Protein AF-A0A8I5KX90-F1 (afdb_monomer_lite)

Secondary structure (DSSP, 8-state):
--HHHHHHHHHHHHHHTT--SGGGSTTHHHHHHHHGGG-HHHHHHHHHHHHHHHHHTT---------S---TTSSSS---

InterPro domains:
  IPR018797 FAM98 [PF10239] (29-68)
  IPR018797 FAM98 [PTHR31353] (3-75)

Structure (mmCIF, N/CA/C/O backbone):
data_AF-A0A8I5KX90-F1
#
_entry.id   AF-A0A8I5KX90-F1
#
loop_
_atom_site.group_PDB
_atom_site.id
_atom_site.type_symbol
_atom_site.label_atom_id
_atom_site.label_alt_id
_atom_site.label_comp_id
_atom_site.label_asym_id
_atom_site.label_entity_id
_atom_site.label_seq_id
_atom_site.pdbx_PDB_ins_code
_atom_site.Cartn_x
_atom_site.Cartn_y
_atom_site.Cartn_z
_atom_site.occupancy
_atom_site.B_iso_or_equiv
_atom_site.auth_seq_id
_atom_site.auth_comp_id
_atom_site.auth_asym_id
_atom_site.auth_atom_id
_atom_site.pdbx_PDB_model_num
ATOM 1 N N . MET A 1 1 ? -10.727 12.750 10.930 1.00 57.31 1 MET A N 1
ATOM 2 C CA . MET A 1 1 ? -11.144 13.376 9.665 1.00 57.31 1 MET A CA 1
ATOM 3 C C . MET A 1 1 ? -9.985 13.717 8.732 1.00 57.31 1 MET A C 1
ATOM 5 O O . MET A 1 1 ? -10.239 13.740 7.544 1.00 57.31 1 MET A O 1
ATOM 9 N N . GLU A 1 2 ? -8.737 13.932 9.183 1.00 55.44 2 GLU A N 1
ATOM 10 C CA . GLU A 1 2 ? -7.590 14.041 8.245 1.00 55.44 2 GLU A CA 1
ATOM 11 C C . GLU A 1 2 ? -6.980 12.680 7.856 1.00 55.44 2 GLU A C 1
ATOM 13 O O . GLU A 1 2 ? -6.511 12.528 6.734 1.00 55.44 2 GLU A O 1
ATOM 18 N N . CYS A 1 3 ? -7.027 11.669 8.734 1.00 56.50 3 CYS A N 1
ATOM 19 C CA . CYS A 1 3 ? -6.500 10.331 8.427 1.00 56.50 3 CYS A CA 1
ATOM 20 C C . CYS A 1 3 ? -7.321 9.587 7.360 1.00 56.50 3 CYS A C 1
ATOM 22 O O . CYS A 1 3 ? -6.757 8.836 6.572 1.00 56.50 3 CYS A O 1
ATOM 24 N N . ASP A 1 4 ? -8.629 9.847 7.309 1.00 61.56 4 ASP A N 1
ATOM 25 C CA . ASP A 1 4 ? -9.575 9.149 6.428 1.00 61.56 4 ASP A CA 1
ATOM 26 C C . ASP A 1 4 ? -9.366 9.531 4.945 1.00 61.56 4 ASP A C 1
ATOM 28 O O . ASP A 1 4 ? -9.610 8.735 4.040 1.00 61.56 4 ASP A O 1
ATOM 32 N N . LEU A 1 5 ? -8.848 10.741 4.688 1.00 69.75 5 LEU A N 1
ATOM 33 C CA . LEU A 1 5 ? -8.554 11.221 3.333 1.00 69.75 5 LEU A CA 1
ATOM 34 C C . LEU A 1 5 ? -7.308 10.541 2.746 1.00 69.75 5 LEU A C 1
ATOM 36 O O . LEU A 1 5 ? -7.348 10.075 1.613 1.00 69.75 5 LEU A O 1
ATOM 40 N N . MET A 1 6 ? -6.227 10.417 3.529 1.00 80.75 6 MET A N 1
ATOM 41 C CA . MET A 1 6 ? -5.002 9.751 3.059 1.00 80.75 6 MET A CA 1
ATOM 42 C C . MET A 1 6 ? -5.204 8.260 2.796 1.00 80.75 6 MET A C 1
ATOM 44 O O . MET A 1 6 ? -4.607 7.731 1.864 1.00 80.75 6 MET A O 1
ATOM 48 N N . GLU A 1 7 ? -6.005 7.572 3.615 1.00 88.69 7 GLU A N 1
ATOM 49 C CA . GLU A 1 7 ? -6.310 6.160 3.370 1.00 88.69 7 GLU A CA 1
ATOM 50 C C . GLU A 1 7 ? -7.034 6.002 2.033 1.00 88.69 7 GLU A C 1
ATOM 52 O O . GLU A 1 7 ? -6.587 5.219 1.202 1.00 88.69 7 GLU A O 1
ATOM 57 N N . THR A 1 8 ? -8.058 6.820 1.781 1.00 89.19 8 THR A N 1
ATOM 58 C CA . THR A 1 8 ? -8.823 6.791 0.526 1.00 89.19 8 THR A CA 1
ATOM 59 C C . THR A 1 8 ? -7.926 6.990 -0.703 1.00 89.19 8 THR A C 1
ATOM 61 O O . THR 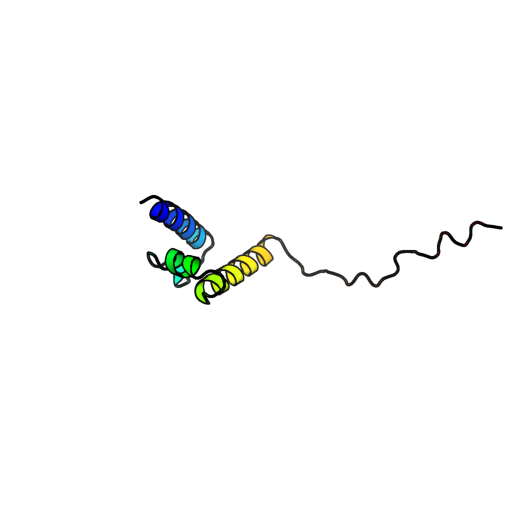A 1 8 ? -7.962 6.164 -1.612 1.00 89.19 8 THR A O 1
ATOM 64 N N . ASP A 1 9 ? -7.050 8.004 -0.700 1.00 91.88 9 ASP A N 1
ATOM 65 C CA . ASP A 1 9 ? -6.126 8.273 -1.818 1.00 91.88 9 ASP A CA 1
ATOM 66 C C . ASP A 1 9 ? -5.179 7.084 -2.100 1.00 91.88 9 ASP A C 1
ATOM 68 O O . ASP A 1 9 ? -4.843 6.771 -3.250 1.00 91.88 9 ASP A O 1
ATOM 72 N N . ILE A 1 10 ? -4.726 6.403 -1.040 1.00 93.38 10 ILE A N 1
ATOM 73 C CA . ILE A 1 10 ? -3.866 5.219 -1.161 1.00 93.38 10 ILE A CA 1
ATOM 74 C C . ILE A 1 10 ? -4.666 4.026 -1.689 1.00 93.38 10 ILE A C 1
ATOM 76 O O . ILE A 1 10 ? -4.154 3.296 -2.537 1.00 93.38 10 ILE A O 1
ATOM 80 N N . LEU A 1 11 ? -5.893 3.814 -1.206 1.00 94.44 11 LEU A N 1
ATOM 81 C CA . LEU A 1 11 ? -6.753 2.720 -1.657 1.00 94.44 11 LEU A CA 1
ATOM 82 C C . LEU A 1 11 ? -7.098 2.857 -3.145 1.00 94.44 11 LEU A C 1
ATOM 84 O O . LEU A 1 11 ? -6.916 1.887 -3.879 1.00 94.44 11 LEU A O 1
ATOM 88 N N . GLU A 1 12 ? -7.460 4.058 -3.610 1.00 94.69 12 GLU A N 1
ATOM 89 C CA . GLU A 1 12 ? -7.668 4.332 -5.042 1.00 94.69 12 GLU A CA 1
ATOM 90 C C . GLU A 1 12 ? -6.409 4.001 -5.861 1.00 94.69 12 GLU A C 1
ATOM 92 O O . GLU A 1 12 ? -6.471 3.283 -6.860 1.00 94.69 12 GLU A O 1
ATOM 97 N N . SER A 1 13 ? -5.231 4.420 -5.384 1.00 94.62 13 SER A N 1
ATOM 98 C CA . SER A 1 13 ? -3.958 4.110 -6.051 1.00 94.62 13 SER A CA 1
ATOM 99 C C . SER A 1 13 ? -3.660 2.602 -6.101 1.00 94.62 13 SER A C 1
ATOM 101 O O . SER A 1 13 ? -3.072 2.111 -7.066 1.00 94.62 13 SER A O 1
ATOM 103 N N . LEU A 1 14 ? -4.028 1.845 -5.062 1.00 95.12 14 LEU A N 1
ATOM 104 C CA . LEU A 1 14 ? -3.857 0.390 -5.027 1.00 95.12 14 LEU A CA 1
ATOM 105 C C . LEU A 1 14 ? -4.804 -0.315 -6.005 1.00 95.12 14 LEU A C 1
ATOM 107 O O . LEU A 1 14 ? -4.387 -1.275 -6.660 1.00 95.12 14 LEU A O 1
ATOM 111 N N . GLU A 1 15 ? -6.041 0.162 -6.128 1.00 94.69 15 GLU A N 1
ATOM 112 C CA . GLU A 1 15 ? -7.004 -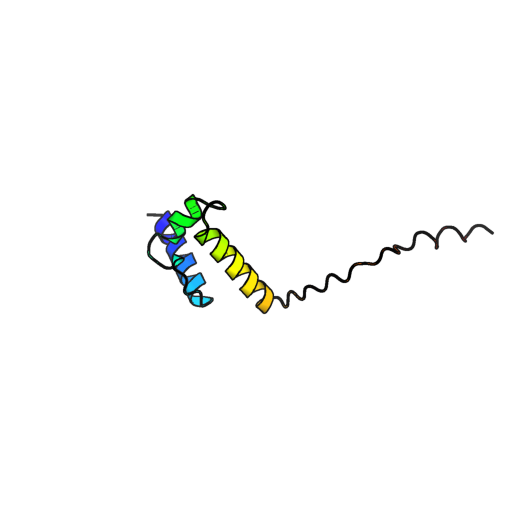0.336 -7.114 1.00 94.69 15 GLU A CA 1
ATOM 113 C C . GLU A 1 15 ? -6.542 -0.066 -8.551 1.00 94.69 15 GLU A C 1
ATOM 115 O O . GLU A 1 15 ? -6.592 -0.978 -9.383 1.00 94.69 15 GLU A O 1
ATOM 120 N N . ASP A 1 16 ? -6.000 1.124 -8.826 1.00 95.06 16 ASP A N 1
ATOM 121 C CA . ASP A 1 16 ? -5.425 1.487 -10.129 1.00 95.06 16 ASP A CA 1
ATOM 122 C C . ASP A 1 16 ? -4.236 0.594 -10.519 1.00 95.06 16 ASP A C 1
ATOM 124 O O . ASP A 1 16 ? -4.052 0.250 -11.691 1.00 95.06 16 ASP A O 1
ATOM 128 N N . LEU A 1 17 ? -3.443 0.161 -9.533 1.00 92.94 17 LEU A N 1
ATOM 129 C CA . LEU A 1 17 ? -2.371 -0.823 -9.720 1.00 92.94 17 LEU A CA 1
ATOM 130 C C . LEU A 1 17 ? -2.894 -2.267 -9.855 1.00 92.94 17 LEU A C 1
ATOM 132 O O . LEU A 1 17 ? -2.117 -3.183 -10.127 1.00 92.94 17 LEU A O 1
ATOM 136 N N . GLY A 1 18 ? -4.198 -2.495 -9.680 1.00 94.38 18 GLY A N 1
ATOM 137 C CA . GLY A 1 18 ? -4.842 -3.800 -9.812 1.00 94.38 18 GLY A CA 1
ATOM 138 C C . GLY A 1 18 ? -4.752 -4.686 -8.568 1.00 94.38 18 GLY A C 1
ATOM 139 O O . GLY A 1 18 ? -4.994 -5.896 -8.670 1.00 94.38 18 GLY A O 1
ATOM 140 N N . TYR A 1 19 ? -4.418 -4.123 -7.403 1.00 96.06 19 TYR A N 1
ATOM 141 C CA . TYR A 1 19 ? -4.489 -4.844 -6.134 1.00 96.06 19 TYR A CA 1
ATOM 142 C C . TYR A 1 19 ? -5.936 -5.267 -5.846 1.00 96.06 19 TYR A C 1
ATOM 144 O O . TYR A 1 19 ? -6.877 -4.535 -6.127 1.00 96.06 19 TYR A O 1
ATOM 152 N N . LYS A 1 20 ? -6.130 -6.468 -5.290 1.00 94.06 20 LYS A N 1
ATOM 153 C CA . LYS A 1 20 ? -7.459 -7.020 -4.932 1.00 94.06 20 LYS A CA 1
ATOM 154 C C . LYS A 1 20 ? -7.454 -7.714 -3.571 1.00 94.06 20 LYS A C 1
ATOM 156 O O . LYS A 1 20 ? -8.174 -8.687 -3.353 1.00 94.06 20 LYS A O 1
ATOM 161 N N . GLY A 1 21 ? -6.530 -7.315 -2.701 1.00 93.75 21 GLY A N 1
ATOM 162 C CA . GLY A 1 21 ? -6.368 -7.935 -1.393 1.00 93.75 21 GLY A CA 1
ATOM 163 C C . GLY A 1 21 ? -7.306 -7.351 -0.335 1.00 93.75 21 GLY A C 1
ATOM 164 O O . GLY A 1 21 ? -7.955 -6.336 -0.566 1.00 93.75 21 GLY A O 1
ATOM 165 N N . PRO A 1 22 ? -7.336 -7.962 0.862 1.00 93.88 22 PRO A N 1
ATOM 166 C CA . PRO A 1 22 ? -8.276 -7.612 1.930 1.00 93.88 22 PRO A CA 1
ATOM 167 C C . PRO A 1 22 ? -8.036 -6.229 2.556 1.00 93.88 22 PRO A C 1
ATOM 169 O O . PRO A 1 22 ? -8.817 -5.805 3.395 1.00 93.88 22 PRO A O 1
ATOM 172 N N . LEU A 1 23 ? -6.954 -5.536 2.185 1.00 95.38 23 LEU A N 1
ATOM 173 C CA . LEU A 1 23 ? -6.656 -4.188 2.677 1.00 95.38 23 LEU A CA 1
ATOM 174 C C . LEU A 1 23 ? -7.449 -3.084 1.968 1.00 95.38 23 LEU A C 1
ATOM 176 O O . LEU A 1 23 ? -7.322 -1.939 2.372 1.00 95.38 23 LEU A O 1
ATOM 180 N N . LEU A 1 24 ? -8.232 -3.415 0.934 1.00 94.44 24 LEU A N 1
ATOM 181 C CA . LEU A 1 24 ? -9.147 -2.470 0.284 1.00 94.44 24 LEU A CA 1
ATOM 182 C C . LEU A 1 24 ? -10.437 -2.231 1.081 1.00 94.44 24 LEU A C 1
ATOM 184 O O . LEU A 1 24 ? -11.189 -1.313 0.774 1.00 94.44 24 LEU A O 1
ATOM 188 N N . GLU A 1 25 ? -10.704 -3.057 2.092 1.00 92.56 25 GLU A N 1
ATOM 189 C CA . GLU A 1 25 ? -11.847 -2.865 2.980 1.00 92.56 25 GLU A CA 1
ATOM 190 C C . GLU A 1 25 ? -11.638 -1.631 3.874 1.00 92.56 25 GLU A C 1
ATOM 192 O O . GLU A 1 25 ? -10.524 -1.366 4.335 1.00 92.56 25 GLU A O 1
ATOM 197 N N . ASP A 1 26 ? -12.722 -0.905 4.154 1.00 88.69 26 ASP A N 1
ATOM 198 C CA . ASP A 1 26 ? -12.703 0.340 4.931 1.00 88.69 26 ASP A CA 1
ATOM 199 C C . ASP A 1 26 ? -11.992 0.172 6.290 1.00 88.69 26 ASP A C 1
ATOM 201 O O . ASP A 1 26 ? -12.334 -0.701 7.096 1.00 88.69 26 ASP A O 1
ATOM 205 N N . GLY A 1 27 ? -10.961 0.989 6.530 1.00 89.38 27 GLY A N 1
ATOM 206 C CA . GLY A 1 27 ? -10.147 0.990 7.750 1.00 89.38 27 GLY A CA 1
ATOM 207 C C . GLY A 1 27 ? -9.173 -0.187 7.916 1.00 89.38 27 GLY A C 1
ATOM 208 O O . GLY A 1 27 ? -8.385 -0.200 8.873 1.00 89.38 27 GLY A O 1
ATOM 209 N N . ALA A 1 28 ? -9.182 -1.179 7.017 1.00 93.19 28 ALA A N 1
ATOM 210 C CA . ALA A 1 28 ? -8.298 -2.341 7.108 1.00 93.19 28 ALA A CA 1
ATOM 211 C C . ALA A 1 28 ? -6.826 -1.956 6.894 1.00 93.19 28 ALA A C 1
ATOM 213 O O . ALA A 1 28 ? -5.940 -2.466 7.593 1.00 93.19 28 ALA A O 1
ATOM 214 N N . LEU A 1 29 ? -6.557 -1.030 5.968 1.00 93.38 29 LEU A N 1
ATOM 215 C CA . LEU A 1 29 ? -5.214 -0.517 5.717 1.00 93.38 29 LEU A CA 1
ATOM 216 C C . LEU A 1 29 ? -4.700 0.276 6.922 1.00 93.38 29 LEU A C 1
ATOM 218 O O . LEU A 1 29 ? -3.608 -0.020 7.413 1.00 93.38 29 LEU A O 1
ATOM 222 N N . SER A 1 30 ? -5.493 1.207 7.453 1.00 92.31 30 SER A N 1
ATOM 223 C CA . SER A 1 30 ? -5.157 1.965 8.664 1.00 92.31 30 SER A CA 1
ATOM 224 C C . SER A 1 30 ? -4.827 1.051 9.849 1.00 92.31 30 SER A C 1
ATOM 226 O O . SER A 1 30 ? -3.819 1.251 10.540 1.00 92.31 30 SER A O 1
ATOM 228 N N . GLN A 1 31 ? -5.617 -0.007 10.062 1.00 92.50 31 GLN A N 1
ATOM 229 C CA . GLN A 1 31 ? -5.365 -0.974 11.129 1.00 92.50 31 GLN A CA 1
ATOM 230 C C . GLN A 1 31 ? -4.060 -1.750 10.904 1.00 92.50 31 GLN A C 1
ATOM 232 O O . GLN A 1 31 ? -3.250 -1.872 11.829 1.00 92.50 31 GLN A O 1
ATOM 237 N N . ALA A 1 32 ? -3.820 -2.242 9.688 1.00 94.31 32 ALA A N 1
ATOM 238 C CA . ALA A 1 32 ? -2.608 -2.987 9.358 1.00 94.31 32 ALA A CA 1
ATOM 239 C C . ALA A 1 32 ? -1.344 -2.117 9.490 1.00 94.31 32 ALA A C 1
ATOM 241 O O . ALA A 1 32 ? -0.353 -2.543 10.087 1.00 94.31 32 ALA A O 1
ATOM 242 N N . VAL A 1 33 ? -1.402 -0.868 9.014 1.00 92.81 33 VAL A N 1
ATOM 243 C CA . VAL A 1 33 ? -0.312 0.116 9.119 1.00 92.81 33 VAL A CA 1
ATOM 244 C C . VAL A 1 33 ? -0.011 0.460 10.577 1.00 92.81 33 VAL A C 1
ATOM 246 O O . VAL A 1 33 ? 1.161 0.574 10.937 1.00 92.81 33 VAL A O 1
ATOM 249 N N . SER A 1 34 ? -1.027 0.551 11.445 1.00 93.44 34 SER A N 1
ATOM 250 C CA . SER A 1 34 ? -0.823 0.832 12.877 1.00 93.44 34 SER A CA 1
ATOM 251 C C . SER A 1 34 ? 0.028 -0.233 13.588 1.00 93.44 34 SER A C 1
ATOM 253 O O . SER A 1 34 ? 0.796 0.084 14.496 1.00 93.44 34 SER A O 1
ATOM 255 N N . ALA A 1 35 ? -0.060 -1.489 13.138 1.00 92.81 35 ALA A N 1
ATOM 256 C CA . ALA A 1 35 ? 0.767 -2.598 13.612 1.00 92.81 35 ALA A CA 1
ATOM 257 C C . ALA A 1 35 ? 2.116 -2.710 12.867 1.00 92.81 35 ALA A C 1
ATOM 259 O O . ALA A 1 35 ? 3.009 -3.446 13.304 1.00 92.81 35 ALA A O 1
ATOM 260 N N . GLY A 1 36 ? 2.287 -1.980 11.761 1.00 92.62 36 GLY A N 1
ATOM 261 C CA . GLY A 1 36 ? 3.519 -1.890 10.984 1.00 92.62 36 GLY A CA 1
ATOM 262 C C . GLY A 1 36 ? 4.053 -3.255 10.546 1.00 92.62 36 GLY A C 1
ATOM 263 O O . GLY A 1 36 ? 3.313 -4.119 10.081 1.00 92.62 36 GLY A O 1
ATOM 264 N N . ALA A 1 37 ? 5.358 -3.479 10.728 1.00 92.25 37 ALA A N 1
ATOM 265 C CA . ALA A 1 37 ? 6.029 -4.725 10.339 1.00 92.25 37 ALA A CA 1
ATOM 266 C C . ALA A 1 37 ? 5.520 -5.980 11.078 1.00 92.25 37 ALA A C 1
ATOM 268 O O . ALA A 1 37 ? 5.798 -7.096 10.643 1.00 92.25 37 ALA A O 1
ATOM 269 N N . SER A 1 38 ? 4.780 -5.812 12.177 1.00 93.69 38 SER A N 1
ATOM 270 C CA . SER A 1 38 ? 4.166 -6.925 12.903 1.00 93.69 38 SER A CA 1
ATOM 271 C C . SER A 1 38 ? 2.847 -7.389 12.276 1.00 93.69 38 SER A C 1
ATOM 273 O O . SER A 1 38 ? 2.383 -8.468 12.633 1.00 93.69 38 SER A O 1
ATOM 275 N N . SER A 1 39 ? 2.242 -6.619 11.357 1.00 95.88 39 SER A N 1
ATOM 276 C CA . SER A 1 39 ? 1.053 -7.047 10.607 1.00 95.88 39 SER A CA 1
ATOM 277 C C . SER A 1 39 ? 1.454 -7.905 9.398 1.00 95.88 39 SER A C 1
ATOM 279 O O . SER A 1 39 ? 2.142 -7.430 8.481 1.00 95.88 39 SER A O 1
ATOM 281 N N . PRO A 1 40 ? 1.001 -9.171 9.338 1.00 94.06 40 PRO A N 1
ATOM 282 C CA . PRO A 1 40 ? 1.161 -10.004 8.152 1.00 94.06 40 PRO A CA 1
ATOM 283 C C . PRO A 1 40 ? 0.496 -9.398 6.911 1.00 94.06 40 PRO A C 1
ATOM 285 O O . PRO A 1 40 ? 0.974 -9.593 5.799 1.00 94.06 40 PRO A O 1
ATOM 288 N N . GLU A 1 41 ? -0.608 -8.678 7.076 1.00 94.38 41 GLU A N 1
ATOM 289 C CA . GLU A 1 41 ? -1.360 -8.057 5.988 1.00 94.38 41 GLU A CA 1
ATOM 290 C C . GLU A 1 41 ? -0.566 -6.895 5.389 1.00 94.38 41 GLU A C 1
ATOM 292 O O . GLU A 1 41 ? -0.351 -6.864 4.175 1.00 94.38 41 GLU A O 1
ATOM 297 N N . PHE A 1 42 ? -0.037 -6.006 6.238 1.00 94.25 42 PHE A N 1
ATOM 298 C CA . PHE A 1 42 ? 0.807 -4.895 5.800 1.00 94.25 42 PHE A CA 1
ATOM 299 C C . PHE A 1 42 ? 2.079 -5.392 5.099 1.00 94.25 42 PHE A C 1
ATOM 301 O O .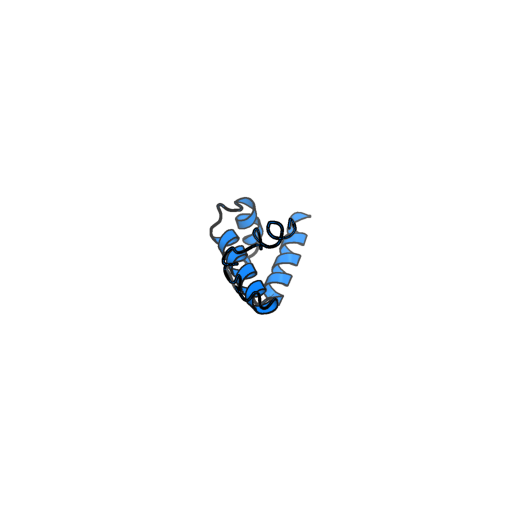 PHE A 1 42 ? 2.417 -4.948 4.003 1.00 94.25 42 PHE A O 1
ATOM 308 N N . THR A 1 43 ? 2.764 -6.380 5.678 1.00 95.56 43 THR A N 1
ATOM 309 C CA . THR A 1 43 ? 3.987 -6.937 5.074 1.00 95.56 43 THR A CA 1
ATOM 310 C C . THR A 1 43 ? 3.720 -7.686 3.763 1.00 95.56 43 THR A C 1
ATOM 312 O O . THR A 1 43 ? 4.539 -7.605 2.844 1.00 95.56 43 THR A O 1
ATOM 315 N N . LYS A 1 44 ? 2.564 -8.351 3.614 1.00 95.94 44 LYS A N 1
ATOM 316 C CA . LYS A 1 44 ? 2.124 -8.932 2.330 1.00 95.94 44 LYS A CA 1
ATOM 317 C C . LYS A 1 44 ? 1.878 -7.860 1.271 1.00 95.94 44 LYS A C 1
ATOM 319 O O . LYS A 1 44 ? 2.267 -8.071 0.125 1.00 95.94 44 LYS A O 1
ATOM 324 N N . LEU A 1 45 ? 1.279 -6.725 1.636 1.00 95.94 45 LEU A N 1
ATOM 325 C CA . LEU A 1 45 ? 1.121 -5.591 0.722 1.00 95.94 45 LEU A CA 1
ATOM 326 C C . LEU A 1 45 ? 2.480 -5.058 0.260 1.00 95.94 45 LEU A C 1
ATOM 328 O O . LEU A 1 45 ? 2.687 -4.891 -0.939 1.00 95.94 45 LEU A O 1
ATOM 332 N N . CYS A 1 46 ? 3.435 -4.875 1.178 1.00 95.00 46 CYS A N 1
ATOM 333 C CA . CYS A 1 46 ? 4.798 -4.478 0.815 1.00 95.00 46 CYS A CA 1
ATOM 334 C C . CYS A 1 46 ? 5.453 -5.479 -0.150 1.00 95.00 46 CYS A C 1
ATOM 336 O O . CYS A 1 46 ? 6.058 -5.074 -1.141 1.00 95.00 46 CYS A O 1
ATOM 338 N N . ALA A 1 47 ? 5.322 -6.784 0.110 1.00 94.56 4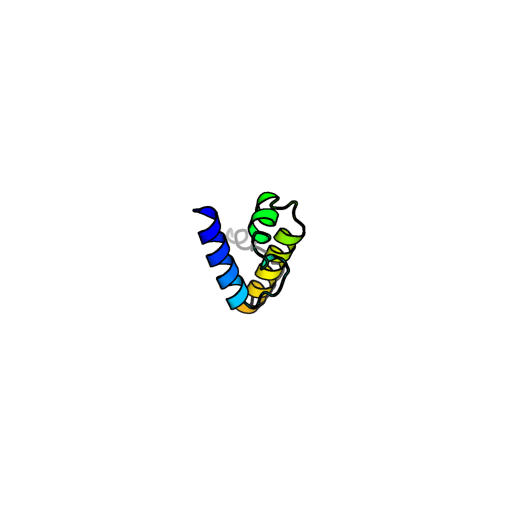7 ALA A N 1
ATOM 339 C CA . ALA A 1 47 ? 5.862 -7.823 -0.766 1.00 94.56 47 ALA A CA 1
ATOM 340 C C . ALA A 1 47 ? 5.216 -7.809 -2.163 1.00 94.56 47 ALA A C 1
ATOM 342 O O . ALA A 1 47 ? 5.904 -8.003 -3.170 1.00 94.56 47 ALA A O 1
ATOM 343 N N . TRP A 1 48 ? 3.909 -7.547 -2.232 1.00 95.12 48 TRP A N 1
ATOM 344 C CA . TRP A 1 48 ? 3.196 -7.390 -3.494 1.00 95.12 48 TRP A CA 1
ATOM 345 C C . TRP A 1 48 ? 3.684 -6.159 -4.271 1.00 95.12 48 TRP A C 1
ATOM 347 O O . TRP A 1 48 ? 4.107 -6.308 -5.414 1.00 95.12 48 TRP A O 1
ATOM 357 N N . LEU A 1 49 ? 3.768 -4.985 -3.635 1.00 93.44 49 LEU A N 1
ATOM 358 C CA . LEU A 1 49 ? 4.285 -3.759 -4.263 1.00 93.44 49 LEU A CA 1
ATOM 359 C C . LEU A 1 49 ? 5.700 -3.950 -4.834 1.00 93.44 49 LEU A C 1
ATOM 361 O O . LEU A 1 49 ? 5.995 -3.517 -5.945 1.00 93.44 49 LEU A O 1
ATOM 365 N N . VAL A 1 50 ? 6.580 -4.643 -4.103 1.00 91.00 50 VAL A N 1
ATOM 366 C CA . VAL A 1 50 ? 7.934 -4.973 -4.581 1.00 91.00 50 VAL A CA 1
ATOM 367 C C . VAL A 1 50 ? 7.898 -5.902 -5.802 1.00 91.00 50 VAL A C 1
ATOM 369 O O . VAL A 1 50 ? 8.747 -5.783 -6.688 1.00 91.00 50 VAL A O 1
ATOM 372 N N . SER A 1 51 ? 6.924 -6.810 -5.870 1.00 88.81 51 SER A N 1
ATOM 373 C CA . SER A 1 51 ? 6.738 -7.705 -7.018 1.00 88.81 51 SER A CA 1
ATOM 374 C C . SER A 1 51 ? 6.289 -6.932 -8.263 1.00 88.81 51 SER A C 1
ATOM 376 O O . SER A 1 51 ? 6.872 -7.128 -9.328 1.00 88.81 51 SER A O 1
ATOM 378 N N . GLU A 1 52 ? 5.354 -5.988 -8.120 1.00 89.88 52 GLU A N 1
ATOM 379 C CA . GLU A 1 52 ? 4.929 -5.103 -9.216 1.00 89.88 52 GLU A CA 1
ATOM 380 C C . GLU A 1 52 ? 6.082 -4.206 -9.702 1.00 89.88 52 GLU A C 1
ATOM 382 O O . GLU A 1 52 ? 6.366 -4.121 -10.901 1.00 89.88 52 GLU A O 1
ATOM 387 N N . LEU A 1 53 ? 6.839 -3.605 -8.775 1.00 86.00 53 LEU A N 1
ATOM 388 C CA . LEU A 1 53 ? 8.019 -2.797 -9.109 1.00 86.00 53 LEU A CA 1
ATOM 389 C C . LEU A 1 53 ? 9.089 -3.599 -9.857 1.00 86.00 53 LEU A C 1
ATOM 391 O O . LEU A 1 53 ? 9.722 -3.077 -10.776 1.00 86.00 53 LEU A O 1
ATOM 395 N N . ARG A 1 54 ? 9.291 -4.875 -9.506 1.00 82.81 54 ARG A N 1
ATOM 396 C CA . ARG A 1 54 ? 10.239 -5.760 -10.199 1.00 82.81 54 ARG A CA 1
ATOM 397 C C . ARG A 1 54 ? 9.873 -5.931 -11.677 1.00 82.81 54 ARG A C 1
ATOM 399 O O . ARG A 1 54 ? 10.7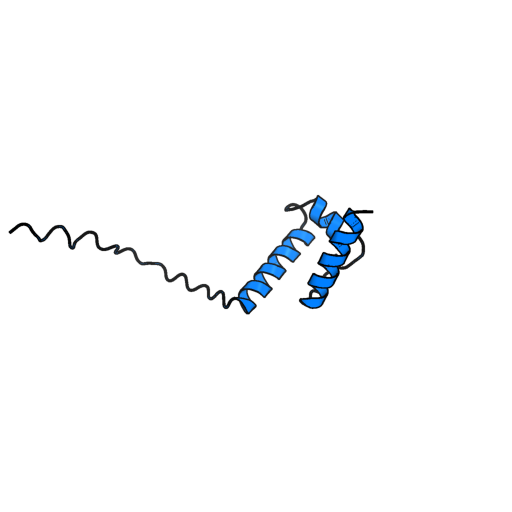72 -5.911 -12.521 1.00 82.81 54 ARG A O 1
ATOM 406 N N . VAL A 1 55 ? 8.579 -6.058 -11.981 1.00 80.62 55 VAL A N 1
ATOM 407 C CA . VAL A 1 55 ? 8.061 -6.164 -13.355 1.00 80.62 55 VAL A CA 1
ATOM 408 C C . VAL A 1 55 ? 8.268 -4.851 -14.117 1.00 80.62 55 VAL A C 1
ATOM 410 O O . VAL A 1 55 ? 8.807 -4.869 -15.225 1.00 80.62 55 VAL A O 1
ATOM 413 N N . LEU A 1 56 ? 7.905 -3.712 -13.516 1.00 73.94 56 LEU A N 1
ATOM 414 C CA . LEU A 1 56 ? 7.968 -2.396 -14.166 1.00 73.94 56 LEU A CA 1
ATOM 415 C C . LEU A 1 56 ? 9.399 -1.901 -14.396 1.00 73.94 56 LEU A C 1
ATOM 417 O O . LEU A 1 56 ? 9.719 -1.381 -15.465 1.00 73.94 56 LEU A O 1
ATOM 421 N N . CYS A 1 57 ? 10.283 -2.076 -13.415 1.00 68.38 57 CYS A N 1
ATOM 422 C CA . CYS A 1 57 ? 11.647 -1.562 -13.497 1.00 68.38 57 CYS A CA 1
ATOM 423 C C . CYS A 1 57 ? 12.586 -2.448 -14.321 1.00 68.38 57 CYS A C 1
ATOM 425 O O . CYS A 1 57 ? 13.760 -2.098 -14.428 1.00 68.38 57 CYS A O 1
ATOM 427 N N . LYS A 1 58 ? 12.114 -3.589 -14.863 1.00 62.44 58 LYS A N 1
ATOM 428 C CA . LYS A 1 58 ? 12.990 -4.690 -15.298 1.00 62.44 58 LYS A CA 1
ATOM 429 C C . LYS A 1 58 ? 14.127 -4.837 -14.297 1.00 62.44 58 LYS A C 1
ATOM 431 O O . LYS A 1 58 ? 15.298 -4.732 -14.667 1.00 62.44 58 LYS A O 1
ATOM 436 N N . LEU A 1 59 ? 13.779 -4.979 -13.016 1.00 56.81 59 LEU A N 1
ATOM 437 C CA . LEU A 1 59 ? 14.762 -5.249 -11.979 1.00 56.81 59 LEU A CA 1
ATOM 438 C C . LEU A 1 59 ? 15.234 -6.696 -12.203 1.00 56.81 59 LEU A C 1
ATOM 440 O O . LEU A 1 59 ? 14.898 -7.608 -11.455 1.00 56.81 59 LEU A O 1
ATOM 444 N N . GLU A 1 60 ? 15.928 -6.921 -13.323 1.00 54.44 60 GLU A N 1
ATOM 445 C CA . GLU A 1 60 ? 16.733 -8.094 -13.560 1.00 54.44 60 GLU A CA 1
ATOM 446 C C . GLU A 1 60 ? 17.702 -8.109 -12.395 1.00 54.44 60 GLU A C 1
ATOM 448 O O . GLU A 1 60 ? 18.546 -7.224 -12.236 1.00 54.44 60 GLU A O 1
ATOM 453 N N . GLU A 1 61 ? 17.555 -9.115 -11.548 1.00 56.12 61 GLU A N 1
ATOM 454 C CA . GLU A 1 61 ? 18.584 -9.528 -10.616 1.00 56.12 61 GLU A CA 1
ATOM 455 C C . GLU A 1 61 ? 19.793 -10.015 -11.429 1.00 56.12 61 GLU A C 1
ATOM 457 O O . GLU A 1 61 ? 20.131 -11.190 -11.426 1.00 56.12 61 GLU A O 1
ATOM 462 N N . ASN A 1 62 ? 20.464 -9.122 -12.156 1.00 52.94 62 ASN A N 1
ATOM 463 C CA . ASN A 1 62 ? 21.798 -9.365 -12.661 1.00 52.94 62 ASN A CA 1
ATOM 464 C C . ASN A 1 62 ? 22.794 -8.584 -11.814 1.00 52.94 62 ASN A C 1
ATOM 466 O O . ASN A 1 62 ? 23.574 -7.763 -12.294 1.00 52.94 62 ASN A O 1
ATOM 470 N N . VAL A 1 63 ? 22.803 -8.895 -10.519 1.00 52.75 63 VAL A N 1
ATOM 471 C CA . VAL A 1 63 ? 24.043 -8.790 -9.760 1.00 52.75 63 VAL A CA 1
ATOM 472 C C . VAL A 1 63 ? 24.903 -9.961 -10.230 1.00 52.75 63 VAL A C 1
ATOM 474 O O . VAL A 1 63 ? 24.947 -11.010 -9.591 1.00 52.75 63 VAL A O 1
ATOM 477 N N . GLN A 1 64 ? 25.581 -9.814 -11.376 1.00 53.97 64 GLN A N 1
ATOM 478 C CA . GLN A 1 64 ? 26.752 -10.650 -11.626 1.00 53.97 64 GLN A CA 1
ATOM 479 C C . GLN A 1 64 ? 27.651 -10.453 -10.411 1.00 53.97 64 GLN A C 1
ATOM 481 O O . GLN A 1 64 ? 28.058 -9.322 -10.121 1.00 53.97 64 GLN A O 1
ATOM 486 N N . ALA A 1 65 ? 27.935 -11.535 -9.685 1.00 50.66 65 ALA A N 1
ATOM 487 C CA . ALA A 1 65 ? 28.974 -11.510 -8.677 1.00 50.66 65 ALA A CA 1
ATOM 488 C C . ALA A 1 65 ? 30.205 -10.906 -9.351 1.00 50.66 65 ALA A C 1
ATOM 490 O O . ALA A 1 65 ? 30.742 -11.475 -10.304 1.00 50.66 65 ALA A O 1
ATOM 491 N N . THR A 1 66 ? 30.625 -9.723 -8.906 1.00 51.16 66 THR A N 1
ATOM 492 C CA . THR A 1 66 ? 31.899 -9.170 -9.337 1.00 51.16 66 THR A CA 1
ATOM 493 C C . THR A 1 66 ? 32.927 -10.104 -8.725 1.00 51.16 66 THR A C 1
ATOM 495 O O . THR A 1 66 ? 33.294 -9.971 -7.557 1.00 51.16 66 THR A O 1
ATOM 498 N N . ASN A 1 67 ? 33.316 -11.133 -9.480 1.00 54.25 67 ASN A N 1
ATOM 499 C CA . ASN A 1 67 ? 34.439 -11.972 -9.129 1.00 54.25 67 ASN A CA 1
ATOM 500 C C . ASN A 1 67 ? 35.612 -11.006 -8.972 1.00 54.25 67 ASN A C 1
ATOM 502 O O . ASN A 1 67 ? 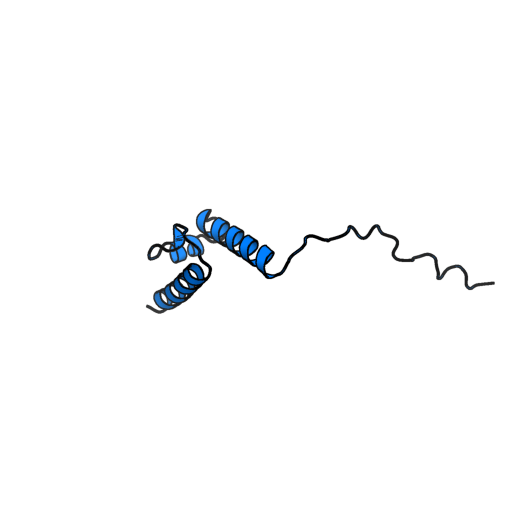36.021 -10.333 -9.920 1.00 54.25 67 ASN A O 1
ATOM 506 N N . LYS A 1 68 ? 36.033 -10.819 -7.722 1.00 54.88 68 LYS A N 1
ATOM 507 C CA . LYS A 1 68 ? 37.053 -9.860 -7.330 1.00 54.88 68 LYS A CA 1
ATOM 508 C C . LYS A 1 68 ? 38.325 -10.119 -8.131 1.00 54.88 68 LYS A C 1
ATOM 510 O O . LYS A 1 68 ? 39.138 -10.937 -7.730 1.00 54.88 68 LYS A O 1
ATOM 515 N N . VAL A 1 69 ? 38.572 -9.304 -9.149 1.00 52.72 69 VAL A N 1
ATOM 516 C CA . VAL A 1 69 ? 39.918 -8.809 -9.445 1.00 52.72 69 VAL A CA 1
ATOM 517 C C . VAL A 1 69 ? 39.803 -7.324 -9.778 1.00 52.72 69 VAL A C 1
ATOM 519 O O . VAL A 1 69 ? 40.042 -6.882 -10.899 1.00 52.72 69 VAL A O 1
ATOM 522 N N . ILE A 1 70 ? 39.438 -6.518 -8.773 1.00 53.25 70 ILE A N 1
ATOM 523 C CA . ILE A 1 70 ? 39.881 -5.120 -8.767 1.00 53.25 70 ILE A CA 1
ATOM 524 C C . ILE A 1 70 ? 41.403 -5.187 -8.904 1.00 53.25 70 ILE A C 1
ATOM 526 O O . ILE A 1 70 ? 42.083 -5.789 -8.072 1.00 53.25 70 ILE A O 1
ATOM 530 N N . GLN A 1 71 ? 41.898 -4.657 -10.019 1.00 44.22 71 GLN A N 1
ATOM 531 C CA . GLN A 1 71 ? 43.262 -4.765 -10.518 1.00 44.22 71 GLN A CA 1
ATOM 532 C C . GLN A 1 71 ? 44.307 -4.219 -9.533 1.00 44.22 71 GLN A C 1
ATOM 534 O O . GLN A 1 71 ? 44.848 -3.132 -9.717 1.00 44.22 71 GLN A O 1
ATOM 539 N N . LYS A 1 72 ? 44.659 -4.989 -8.501 1.00 51.41 72 LYS A N 1
ATOM 540 C CA . LYS A 1 72 ? 45.711 -4.613 -7.547 1.00 51.41 72 LYS A CA 1
ATOM 541 C C . LYS A 1 72 ? 47.130 -4.970 -8.020 1.00 51.41 72 LYS A C 1
ATOM 543 O O . LYS A 1 72 ? 48.053 -4.915 -7.221 1.00 51.41 72 LYS A O 1
ATOM 548 N N . LEU A 1 73 ? 47.348 -5.301 -9.300 1.00 48.12 73 LEU A N 1
ATOM 549 C CA . LEU A 1 73 ? 48.671 -5.732 -9.796 1.00 48.12 73 LEU A CA 1
ATOM 550 C C . LEU A 1 73 ? 49.203 -5.015 -11.050 1.00 48.12 73 LEU A C 1
ATOM 552 O O . LEU A 1 73 ? 50.251 -5.407 -11.551 1.00 48.12 73 LEU A O 1
ATOM 556 N N . LYS A 1 74 ? 48.580 -3.931 -11.542 1.00 49.50 74 LYS A N 1
ATOM 557 C CA . LYS A 1 74 ? 49.209 -3.117 -12.612 1.00 49.50 74 LYS A CA 1
ATOM 558 C C . LYS A 1 74 ? 50.122 -1.988 -12.120 1.00 49.50 74 LYS A C 1
ATOM 560 O O . LYS A 1 74 ? 50.904 -1.477 -12.912 1.00 49.50 74 LYS A O 1
ATOM 565 N N . TYR A 1 75 ? 50.108 -1.648 -10.830 1.00 52.75 75 TYR A N 1
ATOM 566 C CA . TYR A 1 75 ? 50.971 -0.588 -10.279 1.00 52.75 75 TYR A CA 1
ATOM 567 C C . TYR A 1 75 ? 52.314 -1.079 -9.711 1.00 52.75 75 TYR A C 1
ATOM 569 O O . TYR A 1 75 ? 53.130 -0.256 -9.314 1.00 52.75 75 TYR A O 1
ATOM 577 N N . GLN A 1 76 ? 52.582 -2.390 -9.693 1.00 51.88 76 GLN A N 1
ATOM 578 C CA . GLN A 1 76 ? 53.856 -2.941 -9.196 1.00 51.88 76 GLN A CA 1
ATOM 579 C C . GLN A 1 76 ? 54.905 -3.212 -10.292 1.00 51.88 76 GLN A C 1
ATOM 581 O O . GLN A 1 76 ? 56.018 -3.587 -9.961 1.00 51.88 76 GLN A O 1
ATOM 586 N N . ASN A 1 77 ? 54.607 -2.970 -11.577 1.00 52.91 77 ASN A N 1
ATOM 587 C CA . ASN A 1 77 ? 55.552 -3.195 -12.687 1.00 52.91 77 ASN A CA 1
ATOM 588 C C . ASN A 1 77 ? 55.984 -1.903 -13.407 1.00 52.91 77 ASN A C 1
ATOM 590 O O . ASN A 1 77 ? 56.174 -1.892 -14.620 1.00 52.91 77 ASN A O 1
ATOM 594 N N . LYS A 1 78 ? 56.147 -0.796 -12.673 1.00 53.12 78 LYS A N 1
ATOM 595 C CA . LYS A 1 78 ? 56.775 0.424 -13.214 1.00 53.12 78 LYS A CA 1
ATOM 596 C C . LYS A 1 78 ? 57.912 0.951 -12.334 1.00 53.12 78 LYS A C 1
ATOM 598 O O . LYS A 1 78 ? 58.003 2.145 -12.080 1.00 53.12 78 LYS A O 1
ATOM 603 N N . VAL A 1 79 ? 58.760 0.034 -11.878 1.00 54.22 79 VAL A N 1
ATOM 604 C CA . VAL A 1 79 ? 60.126 0.318 -11.418 1.00 54.22 79 VAL A CA 1
ATOM 605 C C . VAL A 1 79 ? 61.050 -0.746 -12.007 1.00 54.22 79 VAL A C 1
ATOM 607 O O . VAL A 1 79 ? 61.414 -1.719 -11.354 1.00 54.22 79 VAL A O 1
ATOM 610 N N . MET A 1 80 ? 61.350 -0.566 -13.291 1.00 46.69 80 MET A N 1
ATOM 611 C CA . MET A 1 80 ? 62.669 -0.843 -13.849 1.00 46.69 80 MET A CA 1
ATOM 612 C C . MET A 1 80 ? 63.211 0.490 -14.351 1.00 46.69 80 MET A C 1
ATOM 614 O O . MET A 1 80 ? 62.392 1.251 -14.923 1.00 46.69 80 MET A O 1
#

Foldseek 3Di:
DVVQVVLVVVLVVCVVLVDDDPCNPRCSVVVQVVCPPVRPRNVVVVVVVVVSCCVVVVVPPPPPPPPDDPPPDPVPPPDD

Radius of gyration: 22.93 Å; chains: 1; bounding box: 75×26×29 Å

Sequence (80 aa):
MECDLMETDILESLEDLGYKGPLLEDGALSQAVSAGASSPEFTKLCAWLVSELRVLCKLEENVQATNKVIQKLKYQNKVM

pLDDT: mean 78.48, std 18.71, range [44.22, 96.06]

Organism: Homo sapiens (NCBI:txid9606)